Protein AF-X1M3Q1-F1 (afdb_monomer_lite)

pLDDT: mean 78.32, std 8.43, range [57.0, 89.5]

Structure (mmCIF, N/CA/C/O backbone):
data_AF-X1M3Q1-F1
#
_entry.id   AF-X1M3Q1-F1
#
loop_
_atom_site.group_PDB
_atom_site.id
_atom_site.type_symbol
_atom_site.label_atom_id
_atom_site.label_alt_id
_atom_site.label_comp_id
_atom_site.label_asym_id
_atom_site.label_entity_id
_atom_site.label_seq_id
_atom_site.pdbx_PDB_ins_code
_atom_site.Cartn_x
_atom_site.Cartn_y
_atom_site.Cartn_z
_atom_site.occupancy
_atom_site.B_iso_or_equiv
_atom_site.auth_seq_id
_atom_site.auth_comp_id
_atom_site.auth_asym_id
_atom_site.auth_atom_id
_atom_site.pdbx_PDB_model_num
ATOM 1 N N . MET A 1 1 ? -7.993 -3.250 44.073 1.00 57.00 1 MET A N 1
ATOM 2 C CA . MET A 1 1 ? -7.537 -2.301 43.026 1.00 57.00 1 MET A CA 1
ATOM 3 C C . MET A 1 1 ? -8.593 -1.212 42.852 1.00 57.00 1 MET A C 1
ATOM 5 O O . MET A 1 1 ? -9.715 -1.531 42.485 1.00 57.00 1 MET A O 1
ATOM 9 N N . ASN A 1 2 ? -8.279 0.036 43.213 1.00 70.56 2 ASN A N 1
ATOM 10 C CA . ASN A 1 2 ? -9.238 1.148 43.331 1.00 70.56 2 ASN A CA 1
ATOM 11 C C . ASN A 1 2 ? -9.594 1.771 41.954 1.00 70.56 2 ASN A C 1
ATOM 13 O O . ASN A 1 2 ? -8.793 1.807 41.022 1.00 70.56 2 ASN A O 1
ATOM 17 N N . ASN A 1 3 ? -10.851 2.201 41.829 1.00 76.44 3 ASN A N 1
ATOM 18 C CA . ASN A 1 3 ? -11.508 2.743 40.638 1.00 76.44 3 ASN A CA 1
ATOM 19 C C . ASN A 1 3 ? -10.842 4.019 40.070 1.00 76.44 3 ASN A C 1
ATOM 21 O O . ASN A 1 3 ? -10.990 4.313 38.885 1.00 76.44 3 ASN A O 1
ATOM 25 N N . SER A 1 4 ? -10.074 4.751 40.887 1.00 73.94 4 SER A N 1
ATOM 26 C CA . SER A 1 4 ? -9.358 5.965 40.464 1.00 73.94 4 SER A CA 1
ATOM 27 C C . SER A 1 4 ? -8.279 5.678 39.405 1.00 73.94 4 SER A C 1
ATOM 29 O O . SER A 1 4 ? -8.228 6.335 38.367 1.00 73.94 4 SER A O 1
ATOM 31 N N . TYR A 1 5 ? -7.494 4.608 39.584 1.00 74.88 5 TYR A N 1
ATOM 32 C CA . TYR A 1 5 ? -6.402 4.253 38.664 1.00 74.88 5 TYR A CA 1
ATOM 33 C C . TYR A 1 5 ? -6.916 3.785 37.292 1.00 74.88 5 TYR A C 1
ATOM 35 O O . TYR A 1 5 ? -6.296 4.045 36.266 1.00 74.88 5 TYR A O 1
ATOM 43 N N . LYS A 1 6 ? -8.087 3.129 37.248 1.00 73.56 6 LYS A N 1
ATOM 44 C CA . LYS A 1 6 ? -8.723 2.709 35.985 1.00 73.56 6 LYS A CA 1
ATOM 45 C C . LYS A 1 6 ? -9.153 3.898 35.121 1.00 73.56 6 LYS A C 1
ATOM 47 O O . LYS A 1 6 ? -9.116 3.789 33.897 1.00 73.56 6 LYS A O 1
ATOM 52 N N . LYS A 1 7 ? -9.574 5.015 35.728 1.00 76.94 7 LYS A N 1
ATOM 53 C CA . LYS A 1 7 ? -9.973 6.227 34.993 1.00 76.94 7 LYS A CA 1
ATOM 54 C C . LYS A 1 7 ? -8.770 6.919 34.365 1.00 76.94 7 LYS A C 1
ATOM 56 O O . LYS A 1 7 ? -8.805 7.187 33.169 1.00 76.94 7 LYS A O 1
ATOM 61 N N . GLU A 1 8 ? -7.715 7.132 35.143 1.00 78.25 8 GLU A N 1
ATOM 62 C CA . GLU 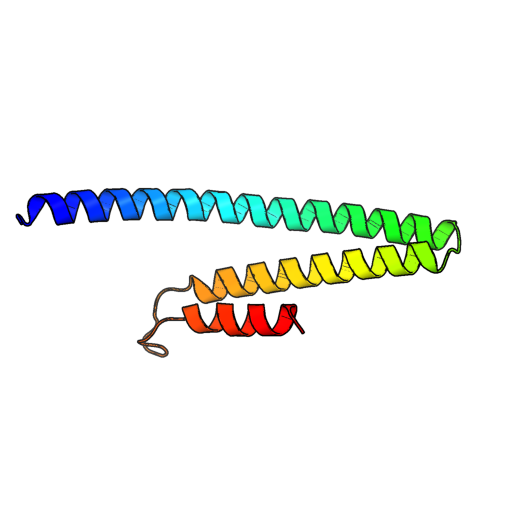A 1 8 ? -6.455 7.717 34.666 1.00 78.25 8 GLU A CA 1
ATOM 63 C C . GLU A 1 8 ? -5.855 6.885 33.527 1.00 78.25 8 GLU A C 1
ATOM 65 O O . GLU A 1 8 ? -5.573 7.409 32.451 1.00 78.25 8 GLU A O 1
ATOM 70 N N . PHE A 1 9 ? -5.784 5.561 33.699 1.00 79.62 9 PHE A N 1
ATOM 71 C CA . PHE A 1 9 ? -5.277 4.656 32.668 1.00 79.62 9 PHE A CA 1
ATOM 72 C C . PHE A 1 9 ? -6.105 4.720 31.373 1.00 79.62 9 PHE A C 1
ATOM 74 O O . PHE A 1 9 ? -5.552 4.772 30.27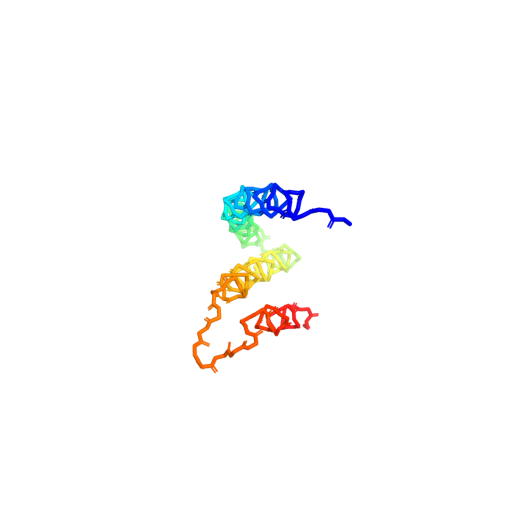7 1.00 79.62 9 PHE A O 1
ATOM 81 N N . LYS A 1 10 ? -7.441 4.799 31.474 1.00 80.25 10 LYS A N 1
ATOM 82 C CA . LYS A 1 10 ? -8.325 4.935 30.304 1.00 80.25 10 LYS A CA 1
ATOM 83 C C . LYS A 1 10 ? -8.128 6.270 29.574 1.00 80.25 10 LYS A C 1
ATOM 85 O O . LYS A 1 10 ? -8.237 6.300 28.350 1.00 80.25 10 LYS A O 1
ATOM 90 N N . VAL A 1 11 ? -7.836 7.354 30.296 1.00 78.69 11 VAL A N 1
ATOM 91 C CA . VAL A 1 11 ? -7.540 8.675 29.712 1.00 78.69 11 VAL A CA 1
ATOM 92 C C . VAL A 1 11 ? -6.178 8.673 29.016 1.00 78.69 11 VAL A C 1
ATOM 94 O O . VAL A 1 11 ? -6.088 9.125 27.876 1.00 78.69 11 VAL A O 1
ATOM 97 N N . ILE A 1 12 ? -5.150 8.098 29.646 1.00 79.69 12 ILE A N 1
ATOM 98 C CA . ILE A 1 12 ? -3.803 7.974 29.069 1.00 79.69 12 ILE A CA 1
ATOM 99 C C . ILE A 1 12 ? -3.847 7.128 27.791 1.00 79.69 12 ILE A C 1
ATOM 101 O O . ILE A 1 12 ? -3.385 7.585 26.747 1.00 79.69 12 ILE A O 1
ATOM 105 N N . CYS A 1 13 ? -4.490 5.955 27.823 1.00 72.50 13 CYS A N 1
ATOM 106 C CA . CYS A 1 13 ? -4.676 5.134 26.625 1.00 72.50 13 CYS A CA 1
ATOM 107 C C . CYS A 1 13 ? -5.445 5.884 25.531 1.00 72.50 13 CYS A C 1
ATOM 109 O O . CYS A 1 13 ? -5.052 5.830 24.371 1.00 72.50 13 CYS A O 1
ATOM 111 N N . LYS A 1 14 ? -6.508 6.625 25.873 1.00 77.62 14 LYS A N 1
ATOM 112 C CA . LYS A 1 14 ? -7.287 7.381 24.882 1.00 77.62 14 LYS A CA 1
ATOM 113 C C . LYS A 1 14 ? -6.456 8.479 24.212 1.00 77.62 14 LYS A C 1
ATOM 115 O O . LYS A 1 14 ? -6.554 8.637 23.000 1.00 77.62 14 LYS A O 1
ATOM 120 N N . ASN A 1 15 ? -5.619 9.190 24.965 1.00 75.56 15 ASN A N 1
ATOM 121 C CA . ASN A 1 15 ? -4.741 10.222 24.410 1.00 75.56 15 ASN A CA 1
ATOM 122 C C . ASN A 1 15 ? -3.609 9.631 23.557 1.00 75.56 15 ASN A C 1
ATOM 124 O O . ASN A 1 15 ? -3.334 10.166 22.484 1.00 75.56 15 ASN A O 1
ATOM 128 N N . LEU A 1 16 ? -3.010 8.509 23.976 1.00 76.19 16 LEU A N 1
ATOM 129 C CA . LEU A 1 16 ? -1.999 7.797 23.186 1.00 76.19 16 LEU A CA 1
ATOM 130 C C . LEU A 1 16 ? -2.586 7.296 21.856 1.00 76.19 16 LEU A C 1
ATOM 132 O O . LEU A 1 16 ? -2.047 7.601 20.799 1.00 76.19 16 LEU A O 1
ATOM 136 N N . ILE A 1 17 ? -3.751 6.638 21.885 1.00 71.88 17 ILE A N 1
ATOM 137 C CA . ILE A 1 17 ? -4.425 6.123 20.678 1.00 71.88 17 ILE A CA 1
ATOM 138 C C . ILE A 1 17 ? -4.804 7.262 19.716 1.00 71.88 17 ILE A C 1
ATOM 140 O O . ILE A 1 17 ? -4.643 7.132 18.501 1.00 71.88 17 ILE A O 1
ATOM 144 N N . VAL A 1 18 ? -5.295 8.394 20.236 1.00 73.12 18 VAL A N 1
ATOM 145 C CA . VAL A 1 18 ? -5.664 9.554 19.407 1.00 73.12 18 VAL A CA 1
ATOM 146 C C . VAL A 1 18 ? -4.435 10.189 18.754 1.00 73.12 18 VAL A C 1
ATOM 148 O O . VAL A 1 18 ? -4.517 10.571 17.585 1.00 73.12 18 VAL A O 1
ATOM 151 N N . ASN A 1 19 ? -3.302 10.281 19.453 1.00 74.31 19 ASN A N 1
ATOM 152 C CA . ASN A 1 19 ? -2.087 10.866 18.887 1.00 74.31 19 ASN A CA 1
ATOM 153 C C . ASN A 1 19 ? -1.477 9.973 17.791 1.00 74.31 19 ASN A C 1
ATOM 155 O O . ASN A 1 19 ? -1.235 10.449 16.682 1.00 74.31 19 ASN A O 1
ATOM 159 N N . GLU A 1 20 ? -1.361 8.667 18.053 1.00 74.69 20 GLU A N 1
ATOM 160 C CA . GLU A 1 20 ? -0.913 7.662 17.074 1.00 74.69 20 GLU A CA 1
ATOM 161 C C . GLU A 1 20 ? -1.805 7.659 15.822 1.00 74.69 20 GLU A C 1
ATOM 163 O O . GLU A 1 20 ? -1.323 7.620 14.694 1.00 74.69 20 GLU A O 1
ATOM 168 N N . SER A 1 21 ? -3.128 7.787 15.986 1.00 71.25 21 SER A N 1
ATOM 169 C CA . SER A 1 21 ? -4.059 7.785 14.849 1.00 71.25 21 SER A CA 1
ATOM 170 C C . SER A 1 21 ? -3.860 8.957 13.880 1.00 71.25 21 SER A C 1
ATOM 172 O O . SER A 1 21 ? -4.006 8.778 12.669 1.00 71.25 21 SER A O 1
ATOM 174 N N . LYS A 1 22 ? -3.508 10.143 14.395 1.00 71.69 22 LYS A N 1
ATOM 175 C CA . LYS A 1 22 ? -3.216 11.323 13.569 1.00 71.69 22 LYS A CA 1
ATOM 176 C C . LYS A 1 22 ? -1.868 11.186 12.872 1.00 71.69 22 LYS A C 1
ATOM 178 O O . LYS A 1 22 ? -1.749 11.565 11.710 1.00 71.69 22 LYS A O 1
ATOM 183 N N . LEU A 1 23 ? -0.884 10.629 13.573 1.00 75.88 23 LEU A N 1
ATOM 184 C CA . LEU A 1 23 ? 0.464 10.418 13.057 1.00 75.88 23 LEU A CA 1
ATOM 185 C C . LEU A 1 23 ? 0.460 9.387 11.920 1.00 75.88 23 LEU A C 1
ATOM 187 O O . LEU A 1 23 ? 0.992 9.659 10.845 1.00 75.88 23 LEU A O 1
ATOM 191 N N . ASN A 1 24 ? -0.261 8.278 12.105 1.00 76.25 24 ASN A N 1
ATOM 192 C CA . ASN A 1 24 ? -0.407 7.230 11.095 1.00 76.25 24 ASN A CA 1
ATOM 193 C C . ASN A 1 24 ? -1.112 7.746 9.839 1.00 76.25 24 ASN A C 1
ATOM 195 O O . ASN A 1 24 ? -0.653 7.479 8.740 1.00 76.25 24 ASN A O 1
ATOM 199 N N . PHE A 1 25 ? -2.164 8.561 9.964 1.00 74.25 25 PHE A N 1
ATOM 200 C CA . PHE A 1 25 ? -2.851 9.107 8.788 1.00 74.25 25 PHE A CA 1
ATOM 201 C C . PHE A 1 25 ? -1.935 9.979 7.910 1.00 74.25 25 PHE A C 1
ATOM 203 O O . PHE A 1 25 ? -1.976 9.892 6.682 1.00 74.25 25 PHE A O 1
ATOM 210 N N . VAL A 1 26 ? -1.081 10.800 8.531 1.00 78.06 26 VAL A N 1
ATOM 211 C CA . VAL A 1 26 ? -0.099 11.624 7.808 1.00 78.06 26 VAL A CA 1
ATOM 212 C C . VAL A 1 26 ? 1.001 10.750 7.198 1.00 78.06 26 VAL A C 1
ATOM 214 O O . VAL A 1 26 ? 1.350 10.940 6.032 1.00 78.06 26 VAL A O 1
ATOM 217 N N . ALA A 1 27 ? 1.505 9.765 7.947 1.00 80.56 27 ALA A N 1
ATOM 218 C CA . ALA A 1 27 ? 2.532 8.837 7.481 1.00 80.56 27 ALA A CA 1
ATOM 219 C C . ALA A 1 27 ? 2.063 7.992 6.283 1.00 80.56 27 ALA A C 1
ATOM 221 O O . ALA A 1 27 ? 2.799 7.860 5.302 1.00 80.56 27 ALA A O 1
ATOM 222 N N . THR A 1 28 ? 0.828 7.480 6.312 1.00 78.06 28 THR A N 1
ATOM 223 C CA . THR A 1 28 ? 0.248 6.692 5.215 1.00 78.06 28 THR A CA 1
ATOM 224 C C . THR A 1 28 ? 0.071 7.547 3.956 1.00 78.06 28 THR A C 1
ATOM 226 O O . THR A 1 28 ? 0.454 7.117 2.870 1.00 78.06 28 THR A O 1
ATOM 229 N N . SER A 1 29 ? -0.410 8.791 4.083 1.00 77.25 29 SER A N 1
ATOM 230 C CA . SER A 1 29 ? -0.532 9.718 2.941 1.00 77.25 29 SER A CA 1
ATOM 231 C C . SER A 1 29 ? 0.816 10.073 2.307 1.00 77.25 29 SER A C 1
ATOM 233 O O . SER A 1 29 ? 0.940 10.113 1.079 1.00 77.25 29 SER A O 1
ATOM 235 N N . LEU A 1 30 ? 1.837 10.325 3.130 1.00 82.12 30 LEU A N 1
ATOM 236 C CA . LEU A 1 30 ? 3.183 10.615 2.641 1.00 82.12 30 LEU A CA 1
ATOM 237 C C . LEU A 1 30 ? 3.789 9.395 1.933 1.00 82.12 30 LEU A C 1
ATOM 239 O O . LEU A 1 30 ? 4.340 9.536 0.843 1.00 82.12 30 LEU A O 1
ATOM 243 N N . SER A 1 31 ? 3.622 8.203 2.510 1.00 81.56 31 SER A N 1
ATOM 244 C CA . SER A 1 31 ? 4.124 6.947 1.940 1.00 81.56 31 SER A CA 1
ATOM 245 C C . SER A 1 31 ? 3.506 6.661 0.572 1.00 81.56 31 SER A C 1
ATOM 247 O O . SER A 1 31 ? 4.236 6.402 -0.381 1.00 81.56 31 SER A O 1
ATOM 249 N N . ILE A 1 32 ? 2.181 6.800 0.438 1.00 82.69 32 ILE A N 1
ATOM 250 C CA . ILE A 1 32 ? 1.473 6.647 -0.846 1.00 82.69 32 ILE A CA 1
ATOM 251 C C . ILE A 1 32 ? 2.007 7.645 -1.884 1.00 82.69 32 ILE A C 1
ATOM 253 O O . ILE A 1 32 ? 2.255 7.274 -3.030 1.00 82.69 32 ILE A O 1
ATOM 257 N N . SER A 1 33 ? 2.231 8.901 -1.483 1.00 85.00 33 SER A N 1
ATOM 258 C CA . SER A 1 33 ? 2.697 9.953 -2.396 1.00 85.00 33 SER A CA 1
ATOM 259 C C . SER A 1 33 ? 4.123 9.698 -2.899 1.00 85.00 33 SER A C 1
ATOM 261 O O . SER A 1 33 ? 4.401 9.869 -4.085 1.00 85.00 33 SER A O 1
ATOM 263 N N . ILE A 1 34 ? 5.025 9.257 -2.016 1.00 86.00 34 ILE A N 1
ATOM 264 C CA . ILE A 1 34 ? 6.413 8.930 -2.371 1.00 86.00 34 ILE A CA 1
ATOM 265 C C . ILE A 1 34 ? 6.464 7.685 -3.267 1.00 86.00 34 ILE A C 1
ATOM 267 O O . ILE A 1 34 ? 7.144 7.713 -4.293 1.00 86.00 34 ILE A O 1
ATOM 271 N N . ASN A 1 35 ? 5.709 6.628 -2.940 1.00 85.38 35 ASN A N 1
ATOM 272 C CA . ASN A 1 35 ? 5.668 5.413 -3.762 1.00 85.38 35 ASN A CA 1
ATOM 273 C C . ASN A 1 35 ? 5.128 5.692 -5.169 1.00 85.38 35 ASN A C 1
ATOM 275 O O . ASN A 1 35 ? 5.690 5.209 -6.151 1.00 85.38 35 ASN A O 1
ATOM 279 N N . ALA A 1 36 ? 4.091 6.528 -5.288 1.00 86.06 36 ALA A N 1
ATOM 280 C CA . ALA A 1 36 ? 3.551 6.935 -6.584 1.00 86.06 36 ALA A CA 1
ATOM 281 C C . ALA A 1 36 ? 4.578 7.704 -7.433 1.00 86.06 36 ALA A C 1
ATOM 283 O O . ALA A 1 36 ? 4.652 7.521 -8.653 1.00 86.06 36 ALA A O 1
ATOM 284 N N . LEU A 1 37 ? 5.396 8.544 -6.795 1.00 88.75 37 LEU A N 1
ATOM 285 C CA . LEU A 1 37 ? 6.433 9.316 -7.475 1.00 88.75 37 LEU A C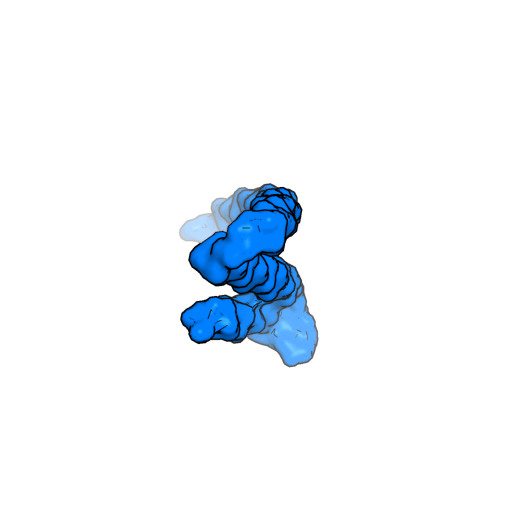A 1
ATOM 286 C C . LEU A 1 37 ? 7.576 8.415 -7.971 1.00 88.75 37 LEU A C 1
ATOM 288 O O . LEU A 1 37 ? 7.994 8.537 -9.123 1.00 88.75 37 LEU A O 1
ATOM 292 N N . ILE A 1 38 ? 8.022 7.461 -7.147 1.00 85.88 38 ILE A N 1
ATOM 293 C CA . ILE A 1 38 ? 9.041 6.466 -7.525 1.00 85.88 38 ILE A CA 1
ATOM 294 C C . ILE A 1 38 ? 8.534 5.574 -8.666 1.00 85.88 38 ILE A C 1
ATOM 296 O O . ILE A 1 38 ? 9.247 5.381 -9.652 1.00 85.88 38 ILE A O 1
ATOM 300 N N . MET A 1 39 ? 7.294 5.085 -8.577 1.00 87.50 39 MET A N 1
ATOM 301 C CA . MET A 1 39 ? 6.642 4.301 -9.632 1.00 87.50 39 MET A CA 1
ATOM 302 C C . MET A 1 39 ? 6.612 5.066 -10.965 1.00 87.50 39 MET A C 1
ATOM 304 O O . MET A 1 39 ? 7.011 4.529 -11.999 1.00 87.50 39 MET A O 1
ATOM 308 N N . SER A 1 40 ? 6.182 6.332 -10.944 1.00 86.31 40 SER A N 1
ATOM 309 C CA . SER A 1 40 ? 6.102 7.176 -12.146 1.00 86.31 40 SER A CA 1
ATOM 310 C C . SER A 1 40 ? 7.475 7.381 -12.790 1.00 86.31 40 SER A C 1
ATOM 312 O O . SER A 1 40 ? 7.602 7.363 -14.017 1.00 86.31 40 SER A O 1
ATOM 314 N N . PHE A 1 41 ? 8.519 7.527 -11.969 1.00 86.56 41 PHE A N 1
ATOM 315 C CA . PHE A 1 41 ? 9.893 7.650 -12.443 1.00 86.56 41 PHE A CA 1
ATOM 316 C C . PHE A 1 41 ? 10.398 6.346 -13.075 1.00 86.56 41 PHE A C 1
ATOM 318 O O . PHE A 1 41 ? 10.874 6.369 -14.209 1.00 86.56 41 PHE A O 1
ATOM 325 N N . LYS A 1 42 ? 10.231 5.199 -12.400 1.00 84.06 42 LYS A N 1
ATOM 326 C CA . LYS A 1 42 ? 10.643 3.884 -12.921 1.00 84.06 42 LYS A CA 1
ATOM 327 C C . LYS A 1 42 ? 9.945 3.528 -14.233 1.00 84.06 42 LYS A C 1
ATOM 329 O O . LYS A 1 42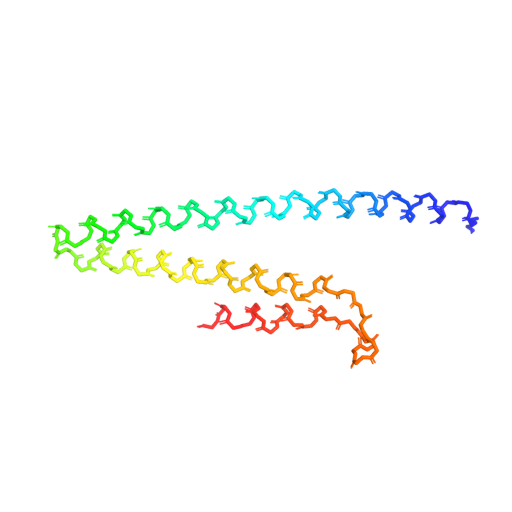 ? 10.610 3.061 -15.151 1.00 84.06 42 LYS A O 1
ATOM 334 N N . LEU A 1 43 ? 8.643 3.800 -14.356 1.00 83.12 43 LEU A N 1
ATOM 335 C CA . LEU A 1 43 ? 7.894 3.568 -15.597 1.00 83.12 43 LEU A CA 1
ATOM 336 C C . LEU A 1 43 ? 8.359 4.478 -16.737 1.00 83.12 43 LEU A C 1
ATOM 338 O O . LEU A 1 43 ? 8.544 4.005 -17.857 1.00 83.12 43 LEU A O 1
ATOM 342 N N . SER A 1 44 ? 8.595 5.763 -16.455 1.00 84.94 44 SER A N 1
ATOM 343 C CA . SER A 1 44 ? 9.072 6.719 -17.464 1.00 84.94 44 SER A CA 1
ATOM 344 C C . SER A 1 44 ? 10.465 6.344 -17.974 1.00 84.94 44 SER A C 1
ATOM 346 O O . SER A 1 44 ? 10.696 6.294 -19.180 1.00 84.94 44 SER A O 1
ATOM 348 N N . VAL A 1 45 ? 11.386 6.017 -17.063 1.00 85.44 45 VAL A N 1
ATOM 349 C CA . VAL A 1 45 ? 12.736 5.555 -17.408 1.00 85.44 45 VAL A CA 1
ATOM 350 C C . VAL A 1 45 ? 12.665 4.194 -18.111 1.00 85.44 45 VAL A C 1
ATOM 352 O O . VAL A 1 45 ? 13.249 4.024 -19.173 1.00 85.44 45 VAL A O 1
ATOM 355 N N . GLY A 1 46 ? 11.889 3.234 -17.611 1.00 83.25 46 GLY A N 1
ATOM 356 C CA . GLY A 1 46 ? 11.729 1.922 -18.247 1.00 83.25 46 GLY A CA 1
ATOM 357 C C . GLY A 1 46 ? 11.217 2.005 -19.686 1.00 83.25 46 GLY A C 1
ATOM 358 O O . GLY A 1 46 ? 11.725 1.293 -20.553 1.00 83.25 46 GLY A O 1
ATOM 359 N N . TYR A 1 47 ? 10.287 2.925 -19.960 1.00 81.19 47 TYR A N 1
ATOM 360 C CA . TYR A 1 47 ? 9.772 3.172 -21.306 1.00 81.19 47 TYR A CA 1
ATOM 361 C C . TYR A 1 47 ? 10.817 3.815 -22.229 1.00 81.19 47 TYR A C 1
ATOM 363 O O . TYR A 1 47 ? 10.976 3.379 -23.366 1.00 81.19 47 TYR A O 1
ATOM 371 N N . ILE A 1 48 ? 11.570 4.809 -21.740 1.00 83.69 48 ILE A N 1
ATOM 372 C CA . ILE A 1 48 ? 12.623 5.483 -22.523 1.00 83.69 48 ILE A CA 1
ATOM 373 C C . ILE A 1 48 ? 13.767 4.519 -22.867 1.00 83.69 48 ILE A C 1
ATOM 375 O O . ILE A 1 48 ? 14.273 4.536 -23.987 1.00 83.69 48 ILE A O 1
ATOM 379 N N . PHE A 1 49 ? 14.179 3.680 -21.915 1.00 86.12 49 PHE A N 1
ATOM 380 C CA . PHE A 1 49 ? 15.316 2.770 -22.073 1.00 86.12 49 PHE A CA 1
ATOM 381 C C . PHE A 1 49 ? 14.938 1.411 -22.694 1.00 86.12 49 PHE A C 1
ATOM 383 O O . PHE A 1 49 ? 15.828 0.612 -22.980 1.00 86.12 49 PHE A O 1
ATOM 390 N N . GLY A 1 50 ? 13.645 1.127 -22.908 1.00 81.75 50 GLY A N 1
ATOM 391 C CA . GLY A 1 50 ? 13.167 -0.088 -23.582 1.00 81.75 50 GLY A CA 1
ATOM 392 C C . GLY A 1 50 ? 13.505 -1.403 -22.864 1.00 81.75 50 GLY A C 1
ATOM 393 O O . GLY A 1 50 ? 13.557 -2.456 -23.497 1.00 81.75 50 GLY A O 1
ATOM 394 N N . SER A 1 51 ? 13.770 -1.359 -21.554 1.00 83.50 51 SER A N 1
ATOM 395 C CA . SER A 1 51 ? 14.218 -2.524 -20.783 1.00 83.50 51 SER A CA 1
ATOM 396 C C . SER A 1 51 ? 13.054 -3.216 -20.080 1.00 83.50 51 SER A C 1
ATOM 398 O O . SER A 1 51 ? 12.450 -2.664 -19.161 1.00 83.50 51 SER A O 1
ATOM 400 N N . ILE A 1 52 ? 12.802 -4.474 -20.454 1.00 85.19 52 ILE A N 1
ATOM 401 C CA . ILE A 1 52 ? 11.805 -5.351 -19.815 1.00 85.19 52 ILE A CA 1
ATOM 402 C C . ILE A 1 52 ? 12.061 -5.504 -18.310 1.00 85.19 52 ILE A C 1
ATOM 404 O O . ILE A 1 52 ? 11.109 -5.545 -17.537 1.00 85.19 52 ILE A O 1
ATOM 408 N N . SER A 1 53 ? 13.328 -5.512 -17.880 1.00 86.88 53 SER A N 1
ATOM 409 C CA . SER A 1 53 ? 13.670 -5.610 -16.456 1.00 86.88 53 SER A CA 1
ATOM 410 C C . SER A 1 53 ? 13.267 -4.357 -15.677 1.00 86.88 53 SER A C 1
ATOM 412 O O . SER A 1 53 ? 12.784 -4.479 -14.559 1.00 86.88 53 SER A O 1
ATOM 414 N N . LEU A 1 54 ? 13.430 -3.160 -16.256 1.00 83.31 54 LEU A N 1
ATOM 415 C CA . LEU A 1 54 ? 13.001 -1.912 -15.609 1.00 83.31 54 LEU A CA 1
ATOM 416 C C . LEU A 1 54 ? 11.480 -1.753 -15.626 1.00 83.31 54 LEU A C 1
ATOM 418 O O . LEU A 1 54 ? 10.909 -1.207 -14.687 1.00 83.31 54 LEU A O 1
ATOM 422 N N . VAL A 1 55 ? 10.822 -2.213 -16.691 1.00 85.00 55 VAL A N 1
ATOM 423 C CA . VAL A 1 55 ? 9.357 -2.204 -16.773 1.00 85.00 55 VAL A CA 1
ATOM 424 C C . VAL A 1 55 ? 8.755 -3.146 -15.727 1.00 85.00 55 VAL A C 1
ATOM 426 O O . VAL A 1 55 ? 7.794 -2.756 -15.068 1.00 85.00 55 VAL A O 1
ATOM 429 N N . ALA A 1 56 ? 9.340 -4.331 -15.520 1.00 88.94 56 ALA A N 1
ATOM 430 C CA . ALA A 1 56 ? 8.943 -5.247 -14.448 1.00 88.94 56 ALA A CA 1
ATOM 431 C C . ALA A 1 56 ? 9.115 -4.604 -13.060 1.00 88.94 56 ALA A C 1
ATOM 433 O O . ALA A 1 56 ? 8.176 -4.589 -12.272 1.00 88.94 56 ALA A O 1
ATOM 434 N N . ASP A 1 57 ? 10.258 -3.959 -12.815 1.00 86.56 57 ASP A N 1
ATOM 435 C CA . ASP A 1 57 ? 10.545 -3.262 -11.553 1.00 86.56 57 ASP A CA 1
ATOM 436 C C . ASP A 1 57 ? 9.606 -2.053 -11.307 1.00 86.56 57 ASP A C 1
ATOM 438 O O . ASP A 1 57 ? 9.279 -1.690 -10.171 1.00 86.56 57 ASP A O 1
ATOM 442 N N . GLY A 1 58 ? 9.127 -1.426 -12.388 1.00 85.94 58 GLY A N 1
ATOM 443 C CA . GLY A 1 58 ? 8.060 -0.424 -12.360 1.00 85.94 58 GLY A CA 1
ATOM 444 C C . GLY A 1 58 ? 6.680 -1.012 -12.041 1.00 85.94 58 GLY A C 1
ATOM 445 O O . GLY A 1 58 ? 5.900 -0.368 -11.340 1.00 85.94 58 GLY A O 1
ATOM 446 N N . PHE A 1 59 ? 6.390 -2.229 -12.509 1.00 88.00 59 PHE A N 1
ATOM 447 C CA . PHE A 1 59 ? 5.163 -2.966 -12.190 1.00 88.00 59 PHE A CA 1
ATOM 448 C C . PHE A 1 59 ? 5.120 -3.397 -10.720 1.00 88.00 59 PHE A C 1
ATOM 450 O O . PHE A 1 59 ? 4.085 -3.226 -10.081 1.00 88.00 59 PHE A O 1
ATOM 457 N N . ASP A 1 60 ? 6.239 -3.847 -10.154 1.00 88.69 60 ASP A N 1
ATOM 458 C CA . ASP A 1 60 ? 6.336 -4.145 -8.717 1.00 88.69 60 ASP A CA 1
ATOM 459 C C . ASP A 1 60 ? 6.024 -2.902 -7.873 1.00 88.69 60 ASP A C 1
ATOM 461 O O . ASP A 1 60 ? 5.205 -2.939 -6.957 1.00 88.69 60 ASP A O 1
ATOM 465 N N . SER A 1 61 ? 6.565 -1.743 -8.264 1.00 87.56 61 SER A N 1
ATOM 466 C CA . SER A 1 61 ? 6.281 -0.476 -7.567 1.00 87.56 61 SER A CA 1
ATOM 467 C C . SER A 1 61 ? 4.811 -0.038 -7.702 1.00 87.56 61 SER A C 1
ATOM 469 O O . SER A 1 61 ? 4.279 0.662 -6.837 1.00 87.56 61 SER A O 1
ATOM 471 N N . LEU A 1 62 ? 4.134 -0.452 -8.779 1.00 86.88 62 LEU A N 1
ATOM 472 C CA . LEU A 1 62 ? 2.699 -0.244 -8.988 1.00 86.88 62 LEU A CA 1
ATOM 473 C C . LEU A 1 62 ? 1.876 -1.137 -8.047 1.00 86.88 62 LEU A C 1
ATOM 475 O O . LEU A 1 62 ? 0.930 -0.654 -7.420 1.00 86.88 62 LEU A O 1
ATOM 479 N N . LEU A 1 63 ? 2.260 -2.408 -7.895 1.00 89.50 63 LEU A N 1
ATOM 480 C CA . LEU A 1 63 ? 1.637 -3.341 -6.951 1.00 89.50 63 LEU A CA 1
ATOM 481 C C . LEU A 1 63 ? 1.809 -2.884 -5.498 1.00 89.50 63 LEU A C 1
ATOM 483 O O . LEU A 1 63 ? 0.857 -2.958 -4.717 1.00 89.50 63 LEU A O 1
ATOM 487 N N . ASP A 1 64 ? 2.963 -2.319 -5.149 1.00 85.50 64 ASP A N 1
ATOM 488 C CA . ASP A 1 64 ? 3.187 -1.733 -3.825 1.00 85.50 64 ASP A CA 1
ATOM 489 C C . ASP A 1 64 ? 2.276 -0.521 -3.572 1.00 85.50 64 ASP A C 1
ATOM 491 O O . ASP A 1 64 ? 1.703 -0.373 -2.489 1.00 85.50 64 ASP A O 1
ATOM 495 N N . LEU A 1 65 ? 2.088 0.350 -4.571 1.00 86.94 65 LEU A N 1
ATOM 496 C CA . LEU A 1 65 ? 1.159 1.483 -4.473 1.00 86.94 65 LEU A CA 1
ATOM 497 C C . LEU A 1 65 ? -0.299 1.017 -4.316 1.00 86.94 65 LEU A C 1
ATOM 499 O O . LEU A 1 65 ? -1.073 1.608 -3.550 1.00 86.94 65 LEU A O 1
ATOM 503 N N . PHE A 1 66 ? -0.672 -0.047 -5.025 1.00 87.81 66 PHE A N 1
ATOM 504 C CA . PHE A 1 66 ? -1.994 -0.657 -4.932 1.00 87.81 66 PHE A CA 1
ATOM 505 C C . PHE A 1 66 ? -2.224 -1.253 -3.538 1.00 87.81 66 PHE A C 1
ATOM 507 O O . PHE A 1 66 ? -3.222 -0.938 -2.884 1.00 87.81 66 PHE A O 1
ATOM 514 N N . SER A 1 67 ? -1.251 -2.012 -3.037 1.00 87.62 67 SER A N 1
ATOM 515 C CA . SER A 1 67 ? -1.238 -2.580 -1.687 1.00 87.62 67 SER A CA 1
ATOM 516 C C . SER A 1 67 ? -1.370 -1.500 -0.612 1.00 87.62 67 SER A C 1
ATOM 518 O O . SER A 1 67 ? -2.212 -1.615 0.279 1.00 87.62 67 SER A O 1
ATOM 520 N N . ALA A 1 68 ? -0.619 -0.399 -0.728 1.00 83.62 68 ALA A N 1
ATOM 521 C CA . ALA A 1 68 ? -0.702 0.734 0.195 1.00 83.62 68 ALA A CA 1
ATOM 522 C C . ALA A 1 68 ? -2.082 1.420 0.171 1.00 83.62 68 ALA A C 1
ATOM 524 O O . ALA A 1 68 ? -2.612 1.792 1.222 1.00 83.62 68 ALA A O 1
ATOM 525 N N . SER A 1 69 ? -2.702 1.544 -1.008 1.00 84.00 69 SER A N 1
ATOM 526 C CA . SER A 1 69 ? -4.062 2.087 -1.136 1.00 84.00 69 SER A CA 1
ATOM 527 C C . SER A 1 69 ? -5.103 1.183 -0.472 1.00 84.00 69 SER A C 1
ATOM 529 O O . SER A 1 69 ? -5.938 1.666 0.297 1.00 84.00 69 SER A O 1
ATOM 531 N N . PHE A 1 70 ? -5.040 -0.130 -0.712 1.00 84.62 70 PHE A N 1
ATOM 532 C CA . PHE A 1 70 ? -5.937 -1.105 -0.083 1.00 84.62 70 PHE A CA 1
ATOM 533 C C . PHE A 1 70 ? -5.743 -1.169 1.433 1.00 84.62 70 PHE A C 1
ATOM 535 O O . PHE A 1 70 ? -6.729 -1.187 2.170 1.00 84.62 70 PHE A O 1
ATOM 542 N N . ALA A 1 71 ? -4.498 -1.124 1.911 1.00 84.19 71 ALA A N 1
ATOM 543 C CA . ALA A 1 71 ? -4.187 -1.069 3.334 1.00 84.19 71 ALA A CA 1
ATOM 544 C C . ALA A 1 71 ? -4.767 0.194 3.991 1.00 84.19 71 ALA A C 1
ATOM 546 O O . ALA A 1 71 ? -5.405 0.097 5.040 1.00 84.19 71 ALA A O 1
ATOM 547 N N . GLY A 1 72 ? -4.639 1.361 3.349 1.00 79.81 72 GLY A N 1
ATOM 548 C CA . GLY A 1 72 ? -5.223 2.615 3.838 1.00 79.81 72 GLY A CA 1
ATOM 549 C C . GLY A 1 72 ? -6.757 2.593 3.883 1.00 79.81 72 GLY A C 1
ATOM 550 O O . GLY A 1 72 ? -7.364 3.079 4.842 1.00 79.81 72 GLY A O 1
ATOM 551 N N . ILE A 1 73 ? -7.406 1.983 2.885 1.00 80.94 73 ILE A N 1
ATOM 552 C CA . ILE A 1 73 ? -8.863 1.769 2.890 1.00 80.94 73 ILE A CA 1
ATOM 553 C C . ILE A 1 73 ? -9.250 0.805 4.016 1.00 80.94 73 ILE A C 1
ATOM 555 O O . ILE A 1 73 ? -10.160 1.110 4.789 1.00 80.94 73 ILE A O 1
ATOM 559 N N . GLY A 1 74 ? -8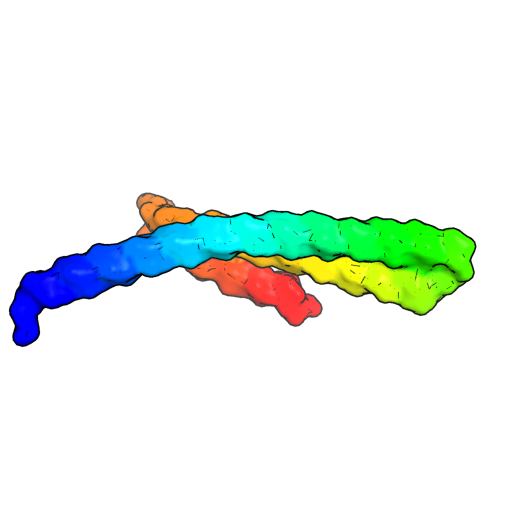.546 -0.319 4.149 1.00 79.94 74 GLY A N 1
ATOM 560 C CA . GLY A 1 74 ? -8.787 -1.318 5.186 1.00 79.94 74 GLY A CA 1
ATOM 561 C C . GLY A 1 74 ? -8.617 -0.758 6.595 1.00 79.94 74 GLY A C 1
ATOM 562 O O . GLY A 1 74 ? -9.444 -1.032 7.461 1.00 79.94 74 GLY A O 1
ATOM 563 N N . GLU A 1 75 ? -7.624 0.101 6.814 1.00 76.31 75 GLU A N 1
ATOM 564 C CA . GLU A 1 75 ? -7.420 0.803 8.082 1.00 76.31 75 GLU A CA 1
ATOM 565 C C . GLU A 1 75 ? -8.559 1.797 8.367 1.00 76.31 75 GLU A C 1
ATOM 567 O O . GLU A 1 75 ? -9.088 1.845 9.481 1.00 76.31 75 GLU A O 1
ATOM 572 N N . LYS A 1 76 ? -8.992 2.564 7.360 1.00 74.06 76 LYS A N 1
ATOM 573 C CA . LYS A 1 76 ? -10.092 3.532 7.498 1.00 74.06 76 LYS A CA 1
ATOM 574 C C . LYS A 1 76 ? -11.436 2.850 7.770 1.00 74.06 76 LYS A C 1
ATOM 576 O O . LYS A 1 76 ? -12.234 3.364 8.554 1.00 74.06 76 LYS A O 1
ATOM 581 N N . VAL A 1 77 ? -11.691 1.711 7.127 1.00 74.81 77 VAL A N 1
ATOM 582 C CA . VAL A 1 77 ? -12.900 0.900 7.334 1.00 74.81 77 VAL A CA 1
ATOM 583 C C . VAL A 1 77 ? -12.830 0.161 8.671 1.00 74.81 77 VAL A C 1
ATOM 585 O O . VAL A 1 77 ? -13.818 0.150 9.399 1.00 74.81 77 VAL A O 1
ATOM 588 N N . GLY A 1 78 ? -11.667 -0.383 9.036 1.00 70.00 78 GLY A N 1
ATOM 589 C CA . GLY A 1 78 ? -11.445 -1.094 10.296 1.00 70.00 78 GLY A CA 1
ATOM 590 C C . GLY A 1 78 ? -11.600 -0.208 11.530 1.00 70.00 78 GLY A C 1
ATOM 591 O O . GLY A 1 78 ? -12.215 -0.621 12.509 1.00 70.00 78 GLY A O 1
ATOM 592 N N . LYS A 1 79 ? -11.134 1.046 11.460 1.00 67.25 79 LYS A N 1
ATOM 593 C CA . LYS A 1 79 ? -11.263 2.043 12.541 1.00 67.25 79 LYS A CA 1
ATOM 594 C C . LYS A 1 79 ? -12.662 2.655 12.670 1.00 67.25 79 LYS A C 1
ATOM 596 O O . LYS A 1 79 ? -12.874 3.505 13.540 1.00 67.25 79 LYS A O 1
ATOM 601 N N . LYS A 1 80 ? -13.620 2.285 11.812 1.00 66.75 80 LYS A N 1
ATOM 602 C CA . LYS A 1 80 ? -14.978 2.838 11.862 1.00 66.75 80 LYS A CA 1
ATOM 603 C C . LYS A 1 80 ? -15.685 2.340 13.137 1.00 66.75 80 LYS A C 1
ATOM 605 O O . LYS A 1 80 ? -15.684 1.132 13.386 1.00 66.75 80 LYS A O 1
ATOM 610 N N . PRO A 1 81 ? -16.264 3.240 13.959 1.00 57.41 81 PRO A N 1
ATOM 611 C CA . PRO A 1 81 ? -16.884 2.850 15.219 1.00 57.41 81 PRO A CA 1
ATOM 612 C C . PRO A 1 81 ? -18.058 1.887 14.980 1.00 57.41 81 PRO A C 1
ATOM 614 O O . PRO A 1 81 ? -18.698 1.966 13.928 1.00 57.41 81 PRO A O 1
ATOM 617 N N . PRO A 1 82 ? -18.335 0.980 15.932 1.00 57.84 82 PRO A N 1
ATOM 618 C CA . PRO A 1 82 ? -19.379 -0.029 15.793 1.00 57.84 82 PRO A CA 1
ATOM 619 C C . PRO A 1 82 ? -20.750 0.618 15.543 1.00 57.84 82 PRO A C 1
ATOM 621 O O . PRO A 1 82 ? -21.216 1.447 16.323 1.00 57.84 82 PRO A O 1
ATOM 624 N N . ASP A 1 83 ? -21.366 0.232 14.427 1.00 63.22 83 ASP A N 1
ATOM 625 C CA . ASP A 1 83 ? -22.727 0.578 14.005 1.00 63.22 83 ASP A CA 1
ATOM 626 C C . ASP A 1 83 ? -23.709 -0.503 14.504 1.00 63.22 83 ASP A C 1
ATOM 628 O O . ASP A 1 83 ? -23.330 -1.658 14.696 1.00 63.22 83 ASP A O 1
ATOM 632 N N . SER A 1 84 ? -24.980 -0.136 14.688 1.00 58.69 84 SER A N 1
ATOM 633 C CA . SER A 1 84 ? -26.113 -1.048 14.900 1.00 58.69 84 SER A CA 1
ATOM 634 C C . SER A 1 84 ? -26.140 -2.262 13.954 1.00 58.69 84 SER A C 1
ATOM 636 O O . SER A 1 84 ? -26.548 -3.340 14.380 1.00 58.69 84 SER A O 1
ATOM 638 N N . SER A 1 85 ? -25.646 -2.127 12.716 1.00 63.03 85 SER A N 1
ATOM 639 C CA . SER A 1 85 ? -25.529 -3.228 11.745 1.00 63.03 85 SER A CA 1
ATOM 640 C C . SER A 1 85 ? -24.429 -4.245 12.091 1.00 63.03 85 SER A C 1
ATOM 642 O O . SER A 1 85 ? -24.492 -5.391 11.656 1.00 63.03 85 SER A O 1
ATOM 644 N N . HIS A 1 86 ? -23.393 -3.833 12.833 1.00 58.84 86 HIS A N 1
ATOM 645 C CA . HIS A 1 86 ? -22.208 -4.634 13.166 1.00 58.84 86 HIS A CA 1
ATOM 646 C C . HIS A 1 86 ? -21.823 -4.458 14.651 1.00 58.84 86 HIS A C 1
ATOM 648 O O . HIS A 1 86 ? -20.849 -3.766 14.969 1.00 58.84 86 HIS A O 1
ATOM 654 N N . PRO A 1 87 ? -22.526 -5.135 15.581 1.00 57.12 87 PRO A N 1
ATOM 655 C CA . PRO A 1 87 ? -22.303 -5.002 17.027 1.00 57.12 87 PRO A CA 1
ATOM 656 C C . PRO A 1 87 ? -20.920 -5.485 17.506 1.00 57.12 87 PRO A C 1
ATOM 658 O O . PRO A 1 87 ? -20.498 -5.132 18.603 1.00 57.12 87 PRO A O 1
ATOM 661 N N . PHE A 1 88 ? -20.192 -6.255 16.684 1.00 58.81 88 PHE A N 1
ATOM 662 C CA . PHE A 1 88 ? -18.828 -6.727 16.968 1.00 58.81 88 PHE A CA 1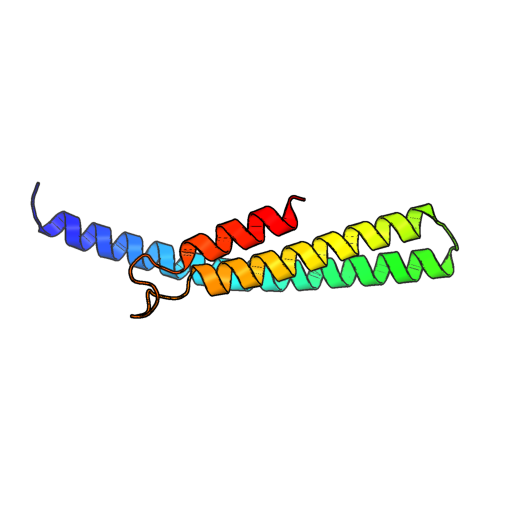
ATOM 663 C C . PHE A 1 88 ? -17.712 -5.827 16.396 1.00 58.81 88 PHE A C 1
ATOM 665 O O . PHE A 1 88 ? -16.540 -6.145 16.579 1.00 58.81 88 PHE A O 1
ATOM 672 N N . GLY A 1 89 ? -18.048 -4.718 15.722 1.00 60.88 89 GLY A N 1
ATOM 673 C CA . GLY A 1 89 ? -17.078 -3.780 15.140 1.00 60.88 89 GLY A CA 1
ATOM 674 C C . GLY A 1 89 ? -16.600 -4.140 13.726 1.00 60.88 89 GLY A C 1
ATOM 675 O O . GLY A 1 89 ? -16.720 -5.277 13.267 1.00 60.88 89 GLY A O 1
ATOM 676 N N . HIS A 1 90 ? -16.056 -3.145 13.017 1.00 70.31 90 HIS A N 1
ATOM 677 C CA . HIS A 1 90 ? -15.567 -3.284 11.639 1.00 70.31 90 HIS A CA 1
ATOM 678 C C . HIS A 1 90 ? -14.100 -3.736 11.538 1.00 70.31 90 HIS A C 1
ATOM 680 O O . HIS A 1 90 ? -13.564 -3.867 10.440 1.00 70.31 90 HIS A O 1
ATOM 686 N N . GLU A 1 91 ? -13.448 -4.053 12.654 1.00 65.94 91 GLU A N 1
ATOM 687 C CA . GLU A 1 91 ? -12.030 -4.439 12.681 1.00 65.94 91 GLU A CA 1
ATOM 688 C C . GLU A 1 91 ? -11.731 -5.683 11.821 1.00 65.94 91 GLU A C 1
ATOM 690 O O . GLU A 1 91 ? -10.670 -5.784 11.209 1.00 65.94 91 GLU A O 1
ATOM 695 N N . LYS A 1 92 ? -12.704 -6.595 11.663 1.00 72.50 92 LYS A N 1
ATOM 696 C CA . LYS A 1 92 ? -12.571 -7.786 10.802 1.00 72.50 92 LYS A CA 1
ATOM 697 C C . LYS A 1 92 ? -12.399 -7.457 9.318 1.00 72.50 92 LYS A C 1
ATOM 699 O O . LYS A 1 92 ? -11.834 -8.265 8.588 1.00 72.50 92 LYS A O 1
ATOM 704 N N . TYR A 1 93 ? -12.856 -6.290 8.865 1.00 72.75 93 TYR A N 1
ATOM 705 C CA . TYR A 1 93 ? -12.668 -5.877 7.475 1.00 72.75 93 TYR A CA 1
ATOM 706 C C . TYR A 1 93 ? -11.191 -5.633 7.172 1.00 72.75 93 TYR A C 1
ATOM 708 O O . TYR A 1 93 ? -10.734 -6.002 6.096 1.00 72.75 93 TYR A O 1
ATOM 716 N N . GLN A 1 94 ? -10.425 -5.108 8.133 1.00 74.94 94 GLN A N 1
ATOM 717 C CA . GLN A 1 94 ? -8.986 -4.912 7.967 1.00 74.94 94 GLN A CA 1
ATOM 718 C C . GLN A 1 94 ? -8.272 -6.238 7.663 1.00 74.94 94 GLN A C 1
ATOM 720 O O . GLN A 1 94 ? -7.444 -6.289 6.762 1.00 74.94 94 GLN A O 1
ATOM 725 N N . LEU A 1 95 ? -8.672 -7.326 8.330 1.00 80.50 95 LEU A N 1
ATOM 726 C CA . LEU A 1 95 ? -8.166 -8.681 8.084 1.00 80.50 95 LEU A CA 1
ATOM 727 C C . LEU A 1 95 ? -8.466 -9.194 6.668 1.00 80.50 95 LEU A C 1
ATOM 729 O O . LEU A 1 95 ? -7.601 -9.809 6.051 1.00 80.50 95 LEU A O 1
ATOM 733 N N . VAL A 1 96 ? -9.662 -8.926 6.136 1.00 83.06 96 VAL A N 1
ATOM 734 C CA . VAL A 1 96 ? -10.030 -9.317 4.763 1.00 83.06 96 VAL A CA 1
ATOM 735 C C . VAL A 1 96 ? -9.171 -8.573 3.740 1.00 83.06 96 VAL A C 1
ATOM 737 O O . VAL A 1 96 ? -8.669 -9.185 2.800 1.00 83.06 96 VAL A O 1
ATOM 740 N N . PHE A 1 97 ? -8.951 -7.272 3.946 1.00 81.75 97 PHE A N 1
ATOM 741 C CA . PHE A 1 97 ? -8.075 -6.476 3.086 1.00 81.75 97 PHE A CA 1
ATOM 742 C C . PHE A 1 97 ? -6.615 -6.936 3.169 1.00 81.75 97 PHE A C 1
ATOM 744 O O . PHE A 1 97 ? -5.968 -7.072 2.136 1.00 81.75 97 PHE A O 1
ATOM 751 N N . SER A 1 98 ? -6.102 -7.236 4.365 1.00 82.81 98 SER A N 1
ATOM 752 C CA . SER A 1 98 ? -4.742 -7.762 4.533 1.00 82.81 98 SER A CA 1
ATOM 753 C C . SER A 1 98 ? -4.546 -9.119 3.857 1.00 82.81 98 SER A C 1
ATOM 755 O O . SER A 1 98 ? -3.504 -9.344 3.250 1.00 82.81 98 SER A O 1
ATOM 757 N N . LEU A 1 99 ? -5.546 -10.005 3.914 1.00 84.69 99 LEU A N 1
ATOM 758 C CA . LEU A 1 99 ? -5.497 -11.285 3.207 1.00 84.69 99 LEU A CA 1
ATOM 759 C C . LEU A 1 99 ? -5.475 -11.087 1.685 1.00 84.69 99 LEU A C 1
ATOM 761 O O . LEU A 1 99 ? -4.728 -11.773 0.999 1.00 84.69 99 LEU A O 1
ATOM 765 N N . ALA A 1 100 ? -6.255 -10.132 1.170 1.00 83.69 100 ALA A N 1
ATOM 766 C CA . ALA A 1 100 ? -6.311 -9.830 -0.259 1.00 83.69 100 ALA A CA 1
ATOM 767 C C . ALA A 1 100 ? -5.007 -9.230 -0.812 1.00 83.69 100 ALA A C 1
ATOM 769 O O . ALA A 1 100 ? -4.710 -9.435 -1.979 1.00 83.69 100 ALA A O 1
ATOM 770 N N . ILE A 1 101 ? -4.244 -8.497 0.006 1.00 86.31 101 ILE A N 1
ATOM 771 C CA . ILE A 1 101 ? -2.938 -7.933 -0.379 1.00 86.31 101 ILE A CA 1
ATOM 772 C C . ILE A 1 101 ? -1.835 -9.005 -0.379 1.00 86.31 101 ILE A C 1
ATOM 774 O O . ILE A 1 101 ? -0.874 -8.900 -1.129 1.00 86.31 101 ILE A O 1
ATOM 778 N N . SER A 1 102 ? -1.940 -10.008 0.498 1.00 84.38 102 SER A N 1
ATOM 779 C CA . SER A 1 102 ? -0.892 -11.018 0.699 1.00 84.38 102 SER A CA 1
ATOM 780 C C . SER A 1 102 ? -0.897 -12.156 -0.331 1.00 84.38 102 SER A C 1
ATOM 782 O O . SER A 1 102 ? 0.044 -12.952 -0.325 1.00 84.38 102 SER A O 1
ATOM 784 N N . ILE A 1 103 ? -1.970 -12.288 -1.113 1.00 71.38 103 ILE A N 1
ATOM 785 C CA . ILE A 1 103 ? -2.150 -13.298 -2.169 1.00 71.38 103 ILE A CA 1
ATOM 786 C C . ILE A 1 103 ? -1.627 -12.740 -3.486 1.00 71.38 103 ILE A C 1
ATOM 788 O O . ILE A 1 103 ? -0.920 -13.503 -4.179 1.00 71.38 103 ILE A O 1
#

Secondary structure (DSSP, 8-state):
--HHHHHHHHHHHHHHHHHHHHHHHHHHHHHHHHHHHHHHHHHHHHHHHT-HHHHHHHHHHHHHHHHHHHHHHHHHHHTSPPPTT-TT-SHHHHHHHHHHHH-

InterPro domains:
  IPR027469 Cation efflux transmembrane domain superfamily [G3DSA:1.20.1510.10] (27-103)
  IPR027469 Cation efflux transmembrane domain superfamily [SSF161111] (23-102)
  IPR050291 Cation-efflux pump FieF-like [PTHR43840] (21-102)
  IPR058533 Cation efflux protein, transmembrane domain [PF01545] (30-103)

Sequence (103 aa):
MNNSYKKEFKVICKNLIVNESKLNFVATSLSISINALIMSFKLSVGYIFGSISLVADGFDSLLDLFSASFAGIGEKVGKKPPDSSHPFGHEKYQLVFSLAISI

Organism: NCBI:txid412755

Foldseek 3Di:
DDPVVVVVVVVVVVVVVVVVVVVVVVVLVVVLVVLVVVLVVLCVVCVVVVDPVSNVVSVVSVLVSVLSVLLVVLVVQQPDPDDPVGNPGRVVSNVVSVVVSVD

Radius of gyration: 19.9 Å; chains: 1; bounding box: 41×25×67 Å

=== Feature glossary ===
Key to the feature types in this record:

pLDDT. pLDDT is the predicted lDDT-Cα score: AlphaFold's confidence that the local environment of each residue (all inter-atomic distances within 15 Å) is correctly placed. It is a per-residue number between 0 and 100, with higher meaning more reliable.

Radius of gyration, Cα contacts, bounding box. The geometric summary reports three shape descriptors. Rg (radius of gyration) measures how spread out the Cα atoms are about their centre of mass; compact globular proteins have small Rg, elongated or unfolded ones large. Cα contacts (<8 Å, |i−j|>4) count long-range residue pairs in spatial proximity — high for tightly packed folds, near zero for rods or random coil. The bounding-box extents give the protein's footprint along x, y, z in Å.

Backbone torsions (φ/ψ). Backbone dihedral angles. Every residue except chain termini has a φ (preceding-C → N → Cα → C) and a ψ (N → Cα → C → next-N). They are reported in degrees following the IUPAC sign convention. Secondary structure is essentially a statement about which (φ, ψ) basin each residue occupies.

Contact-map, Ramachandran, and PAE plots. Plot images: a contact map (which residues are close in 3D, as an N×N binary image), a Ramachandran scatter (backbone torsion angles, revealing secondary-structure composition at a glance), and — for AlphaFold structures — a PAE heatmap (pairwise prediction confidence).

Predicted aligned error. Predicted Aligned Error (PAE) is an AlphaFold confidence matrix: entry (i, j) is the expected error in the position of residue j, in ångströms, when the prediction is superimposed on the true structure at residue i. Low PAE within a block of residues means that block is internally rigid and well-predicted; high PAE between two blocks means their relative placement is uncertain even if each block individually is confident.

Secondary structure (3-state, P-SEA). Three-state secondary structure (P-SEA) collapses the eight DSSP classes into helix (a), strand (b), and coil (c). P-SEA assigns these from Cα geometry alone — distances and angles — without requiring backbone oxygens, so it works on any Cα trace.

Solvent-accessible surface area. Solvent-accessible surface area (SASA) is the area in Å² traced out by the centre of a 1.4 Å probe sphere (a water molecule) rolled over the protein's van der Waals surface (Shrake–Rupley / Lee–Richards construction). Buried residues have near-zero SASA; fully exposed residues can exceed 200 Å². The total SASA scales roughly with the number of surface residues.

Foldseek 3Di. The Foldseek 3Di string encodes local tertiary geometry as a 20-letter alphabet — one character per residue — derived from the relative positions of nearby Cα atoms. Unlike the amino-acid sequence, 3Di is a direct function of the 3D structure, so two proteins with the same fold have similar 3Di strings even at low sequence identity.

B-factor. For experimental (PDB) structures, the B-factor (temperature factor) quantifies the positional spread of each atom in the crystal — a combination of thermal vibration and static disorder — in units of Å². High B-factors mark flexible loops or poorly resolved regions; low B-factors mark the rigid, well-ordered core.

mmCIF coordinates. The mmCIF block holds the 3D Cartesian coordinates of each backbone atom (N, Cα, C, O) in ångströms. mmCIF is the PDB's canonical archive format — a tagged-loop text representation of the atomic model.

InterPro / GO / CATH / organism. Functional annotations link the protein to curated databases. InterPro entries identify conserved domains and families by matching the sequence against member-database signatures (Pfam, PROSITE, CDD, …). Gene Ontology (GO) terms describe molecular function, biological process, and cellular component in a controlled vocabulary. CATH places the structure in a hierarchical fold classification (Class/Architecture/Topology/Homologous-superfamily). The organism is the source species.

Rendered structure images. Structure images are PyMOL renders from six orthogonal camera directions. Cartoon representation draws helices as coils and strands as arrows; sticks shows the backbone as bonds; surface shows the solvent-excluded envelope. Rainbow coloring maps sequence position to hue (blue→red, N→C); chain coloring assigns a distinct color per polypeptide.

Sequence. This is the polypeptide sequence — one letter per residue, N-terminus first. Length ranges from a few dozen residues for small domains to over a thousand for large multi-domain proteins.

Secondary structure (8-state, DSSP). The SS8 string is DSSP's per-residue secondary-structure call. α-helix (H) means an i→i+4 H-bond ladder; β-strand (E) means the residue participates in a β-sheet; 3₁₀ (G) and π (I) are tighter and wider helices; T/S are turns/bends; '-' is loop.

Nearest PDB structures. Structural nearest neighbors (via Foldseek easy-search vs the PDB). Reported per hit: target PDB id, E-value, and alignment TM-score. A TM-score above ~0.5 is the conventional threshold for 'same fold'.